Protein AF-A0A914DJD0-F1 (afdb_monomer_lite)

InterPro domains:
  IPR019425 7TM GPCR, serpentine receptor class t (Srt) [PF10321] (18-66)

Sequence (92 aa):
MSNATLPSAIDLAKTSSYVVLCIFQLVPYLVILWILYREKKTYGAPVYKIIFHLGITDIIQLIFHCSALPLTIWTVSKKSWIVKVCTNFFYF

Organism: NCBI:txid290746

Foldseek 3Di:
DDDLPDPPPVNVVVLVVLVVVLVVVLVVLVVVLVVLVVPPVNVVDVVSVVVNVVSVVVNVVSVCVNVVVVVVVVVVSPPPVVVVVVVVVVVD

Radius of gyration: 21.1 Å; chains: 1; bounding box: 45×28×64 Å

pLDDT: mean 70.24, std 14.31, range [33.56, 88.56]

Structure (mmCIF, N/CA/C/O backbone):
data_AF-A0A914DJD0-F1
#
_entry.id   AF-A0A914DJD0-F1
#
loop_
_atom_site.group_PDB
_atom_site.id
_atom_site.type_symbol
_atom_site.label_atom_id
_atom_site.label_alt_id
_atom_site.label_comp_id
_atom_site.label_asym_id
_atom_site.label_entity_id
_atom_site.label_seq_id
_atom_site.pdbx_PDB_ins_code
_atom_site.Cartn_x
_atom_site.Cartn_y
_atom_site.Cartn_z
_atom_site.occupancy
_atom_site.B_iso_or_equiv
_atom_site.auth_seq_id
_atom_site.auth_comp_id
_atom_site.auth_asym_id
_atom_site.auth_atom_id
_atom_site.pdbx_PDB_model_num
ATOM 1 N N . MET A 1 1 ? 25.907 -11.427 -30.420 1.00 33.56 1 MET A N 1
ATOM 2 C CA . MET A 1 1 ? 26.257 -10.354 -29.465 1.00 33.56 1 MET A CA 1
ATOM 3 C C . MET A 1 1 ? 24.972 -9.670 -29.026 1.00 33.56 1 MET A C 1
ATOM 5 O O . MET A 1 1 ? 24.086 -9.486 -29.848 1.00 33.56 1 MET A O 1
ATOM 9 N N . SER A 1 2 ? 24.822 -9.462 -27.721 1.00 40.25 2 SER A N 1
ATOM 10 C CA . SER A 1 2 ? 23.593 -9.082 -27.021 1.00 40.25 2 SER A CA 1
ATOM 11 C C . SER A 1 2 ? 23.266 -7.595 -27.162 1.00 40.25 2 SER A C 1
ATOM 13 O O . SER A 1 2 ? 23.997 -6.776 -26.614 1.00 40.25 2 SER A O 1
ATOM 15 N N . ASN A 1 3 ? 22.129 -7.257 -27.770 1.00 36.62 3 ASN A N 1
ATOM 16 C CA . ASN A 1 3 ? 21.504 -5.954 -27.555 1.00 36.62 3 ASN A CA 1
ATOM 17 C C . ASN A 1 3 ? 20.336 -6.147 -26.594 1.00 36.62 3 ASN A C 1
ATOM 19 O O . ASN A 1 3 ? 19.219 -6.460 -26.997 1.00 36.62 3 ASN A O 1
ATOM 23 N N . ALA A 1 4 ? 20.630 -6.002 -25.301 1.00 46.75 4 ALA A N 1
ATOM 24 C CA . ALA A 1 4 ? 19.610 -5.663 -24.327 1.00 46.75 4 ALA A CA 1
ATOM 25 C C . ALA A 1 4 ? 19.043 -4.303 -24.754 1.00 46.75 4 ALA A C 1
ATOM 27 O O . ALA A 1 4 ? 19.710 -3.279 -24.619 1.00 46.75 4 ALA A O 1
ATOM 28 N N . THR A 1 5 ? 17.860 -4.299 -25.365 1.00 50.09 5 THR A N 1
ATOM 29 C CA . THR A 1 5 ? 17.131 -3.071 -25.677 1.00 50.09 5 THR A CA 1
ATOM 30 C C . THR A 1 5 ? 16.841 -2.356 -24.367 1.00 50.09 5 THR A C 1
ATOM 32 O O . THR A 1 5 ? 16.035 -2.816 -23.559 1.00 50.09 5 THR A O 1
ATOM 35 N N . LEU A 1 6 ? 17.564 -1.258 -24.153 1.00 51.34 6 LEU A N 1
ATOM 36 C CA . LEU A 1 6 ? 17.322 -0.276 -23.108 1.00 51.34 6 LEU A CA 1
ATOM 37 C C . LEU A 1 6 ? 15.815 0.058 -23.096 1.00 51.34 6 LEU A C 1
ATOM 39 O O . LEU A 1 6 ? 15.271 0.311 -24.176 1.00 51.34 6 LEU A O 1
ATOM 43 N N . PRO A 1 7 ? 15.123 0.036 -21.940 1.00 57.66 7 PRO A N 1
ATOM 44 C CA . PRO A 1 7 ? 13.728 0.458 -21.886 1.00 57.66 7 PRO A CA 1
ATOM 45 C C . PRO A 1 7 ? 13.630 1.875 -22.451 1.00 57.66 7 PRO A C 1
ATOM 47 O O . PRO A 1 7 ? 14.464 2.731 -22.138 1.00 57.66 7 PRO A O 1
ATOM 50 N N . SER A 1 8 ? 12.649 2.114 -23.322 1.00 64.56 8 SER A N 1
ATOM 51 C CA . SER A 1 8 ? 12.476 3.439 -23.909 1.00 64.56 8 SER A CA 1
ATOM 52 C C . SER A 1 8 ? 12.245 4.455 -22.781 1.00 64.56 8 SER A C 1
ATOM 54 O O . SER A 1 8 ? 11.662 4.119 -21.748 1.00 64.56 8 SER A O 1
ATOM 56 N N . ALA A 1 9 ? 12.689 5.706 -22.940 1.00 65.56 9 ALA A N 1
ATOM 57 C CA . ALA A 1 9 ? 12.504 6.742 -21.910 1.00 65.56 9 ALA A CA 1
ATOM 58 C C . ALA A 1 9 ? 11.026 6.895 -21.477 1.00 65.56 9 ALA A C 1
ATOM 60 O O . ALA A 1 9 ? 10.731 7.269 -20.343 1.00 65.56 9 ALA A O 1
ATOM 61 N N . ILE A 1 10 ? 10.100 6.530 -22.369 1.00 65.81 10 ILE A N 1
ATOM 62 C CA . ILE A 1 10 ? 8.652 6.495 -22.151 1.00 65.81 10 ILE A CA 1
ATOM 63 C C . ILE A 1 10 ? 8.258 5.399 -21.146 1.00 65.81 10 ILE A C 1
ATOM 65 O O . ILE A 1 10 ? 7.421 5.642 -20.278 1.00 65.81 10 ILE A O 1
ATOM 69 N N . ASP A 1 11 ? 8.863 4.213 -21.220 1.00 66.81 11 ASP A N 1
ATOM 70 C CA . ASP A 1 11 ? 8.586 3.100 -20.300 1.00 66.81 11 ASP A CA 1
ATOM 71 C C . ASP A 1 11 ? 9.113 3.392 -18.892 1.00 66.81 11 ASP A C 1
ATOM 73 O O . ASP A 1 11 ? 8.457 3.078 -17.893 1.00 66.81 11 ASP A O 1
ATOM 77 N N . LEU A 1 12 ? 10.264 4.065 -18.806 1.00 69.25 12 LEU A N 1
ATOM 78 C CA . LEU A 1 12 ? 10.825 4.516 -17.534 1.00 69.25 12 LEU A CA 1
ATOM 79 C C . LEU A 1 12 ? 9.936 5.585 -16.880 1.00 69.25 12 LEU A C 1
ATOM 81 O O . LEU A 1 12 ? 9.625 5.482 -15.692 1.00 69.25 12 LEU A O 1
ATOM 85 N N . ALA A 1 13 ? 9.469 6.566 -17.660 1.00 71.31 13 ALA A N 1
ATOM 86 C CA . ALA A 1 13 ? 8.562 7.603 -17.175 1.00 71.31 13 ALA A CA 1
ATOM 87 C C 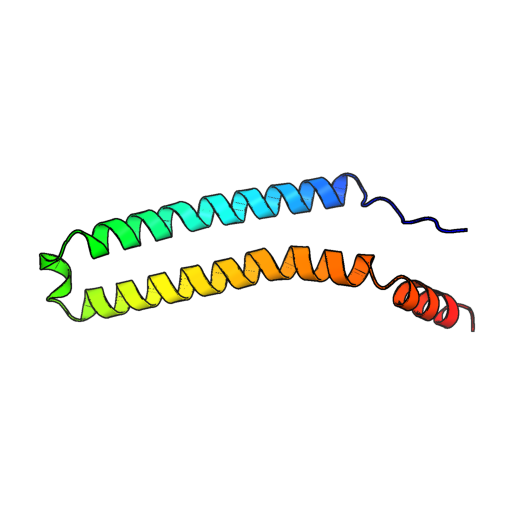. ALA A 1 13 ? 7.241 7.003 -16.669 1.00 71.31 13 ALA A C 1
ATOM 89 O O . ALA A 1 13 ? 6.857 7.268 -15.530 1.00 71.31 13 ALA A O 1
ATOM 90 N N . LYS A 1 14 ? 6.608 6.109 -17.444 1.00 73.88 14 LYS A N 1
ATOM 91 C CA . LYS A 1 14 ? 5.381 5.398 -17.037 1.00 73.88 14 LYS A CA 1
ATOM 92 C C . LYS A 1 14 ? 5.567 4.608 -15.742 1.00 73.88 14 LYS A C 1
ATOM 94 O O . LYS A 1 14 ? 4.715 4.667 -14.858 1.00 73.88 14 LYS A O 1
ATOM 99 N N . THR A 1 15 ? 6.695 3.911 -15.611 1.00 72.00 15 THR A N 1
ATOM 100 C CA . THR A 1 15 ? 7.020 3.141 -14.402 1.00 72.00 15 THR A CA 1
ATOM 101 C C . THR A 1 15 ? 7.203 4.062 -13.194 1.00 72.00 15 THR A C 1
ATOM 103 O O . THR A 1 15 ? 6.646 3.790 -12.132 1.00 72.00 15 THR A O 1
ATOM 106 N N . SER A 1 16 ? 7.907 5.189 -13.352 1.00 75.19 16 SER A N 1
ATOM 107 C CA . SER A 1 16 ? 8.088 6.164 -12.268 1.00 75.19 16 SER A CA 1
ATOM 108 C C . SER A 1 16 ? 6.767 6.802 -11.823 1.00 75.19 16 SER A C 1
ATOM 110 O O . SER A 1 16 ? 6.499 6.882 -10.624 1.00 75.19 16 SER A O 1
ATOM 112 N N . SER A 1 17 ? 5.898 7.178 -12.769 1.00 79.88 17 SER A N 1
A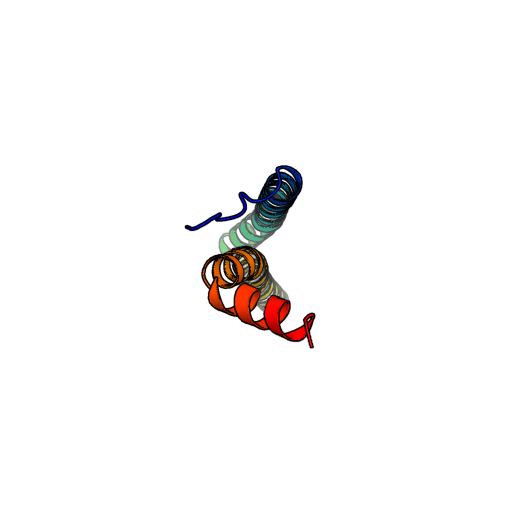TOM 113 C CA . SER A 1 17 ? 4.586 7.759 -12.470 1.00 79.88 17 SER A CA 1
ATOM 114 C C . SER A 1 17 ? 3.696 6.771 -11.717 1.00 79.88 17 SER A C 1
ATOM 116 O O . SER A 1 17 ? 3.012 7.156 -10.772 1.00 79.88 17 SER A O 1
ATOM 118 N N . TYR A 1 18 ? 3.742 5.490 -12.087 1.00 79.06 18 TYR A N 1
ATOM 119 C CA . TYR A 1 18 ? 2.980 4.441 -11.414 1.00 79.06 18 TYR A CA 1
ATOM 120 C C . TYR A 1 18 ? 3.420 4.237 -9.955 1.00 79.06 18 TYR A C 1
ATOM 122 O O . TYR A 1 18 ? 2.577 4.140 -9.066 1.00 79.06 18 TYR A O 1
ATOM 130 N N . VAL A 1 19 ? 4.730 4.257 -9.681 1.00 77.69 19 VAL A N 1
ATOM 131 C CA . VAL A 1 19 ? 5.260 4.159 -8.308 1.00 77.69 19 VAL A CA 1
ATOM 132 C C . VAL A 1 19 ? 4.814 5.347 -7.449 1.00 77.69 19 VAL A C 1
ATOM 134 O O . VAL A 1 19 ? 4.416 5.155 -6.300 1.00 77.69 19 VAL A O 1
ATOM 137 N N . VAL A 1 20 ? 4.819 6.564 -8.001 1.00 82.88 20 VAL A N 1
ATOM 138 C CA . VAL A 1 20 ? 4.352 7.764 -7.284 1.00 82.88 20 VAL A CA 1
ATOM 139 C C . VAL A 1 20 ? 2.865 7.657 -6.935 1.00 82.88 20 VAL A C 1
ATOM 141 O O . VAL A 1 20 ? 2.490 7.939 -5.797 1.00 82.88 20 VAL A O 1
ATOM 144 N N . LEU A 1 21 ? 2.029 7.190 -7.870 1.00 83.44 21 LEU A N 1
ATOM 145 C CA . LEU A 1 21 ? 0.601 6.959 -7.620 1.00 83.44 21 LEU A CA 1
ATOM 146 C C . LEU A 1 21 ? 0.375 5.898 -6.535 1.00 83.44 21 LEU A C 1
ATOM 148 O O . LEU A 1 21 ? -0.434 6.110 -5.635 1.00 83.44 21 LEU A O 1
ATOM 152 N N . CYS A 1 22 ? 1.134 4.800 -6.566 1.00 81.00 22 CYS A N 1
ATOM 153 C CA . CYS A 1 22 ? 1.092 3.761 -5.536 1.00 81.00 22 CYS A CA 1
ATOM 154 C C . CYS A 1 22 ? 1.399 4.311 -4.134 1.00 81.00 22 CYS A C 1
ATOM 156 O O . CYS A 1 22 ? 0.674 4.019 -3.184 1.00 81.00 22 CYS A O 1
ATOM 158 N N . ILE A 1 23 ? 2.450 5.128 -3.998 1.00 80.12 23 ILE A N 1
ATOM 159 C CA . ILE A 1 23 ? 2.833 5.731 -2.712 1.00 80.12 23 ILE A CA 1
ATOM 160 C C . ILE A 1 23 ? 1.761 6.715 -2.242 1.00 80.12 23 ILE A C 1
ATOM 162 O O . ILE A 1 23 ? 1.351 6.662 -1.083 1.00 80.12 23 ILE A O 1
ATOM 166 N N . PHE A 1 24 ? 1.279 7.580 -3.138 1.00 85.94 24 PHE A N 1
ATOM 167 C CA . PHE A 1 24 ? 0.245 8.560 -2.813 1.00 85.94 24 PHE A CA 1
ATOM 168 C C . PHE A 1 24 ? -1.042 7.888 -2.322 1.00 85.94 24 PHE A C 1
ATOM 170 O O . PHE A 1 24 ? -1.643 8.355 -1.357 1.00 85.94 24 PHE A O 1
ATOM 177 N N . GLN A 1 25 ? -1.423 6.761 -2.929 1.00 81.75 25 GLN A N 1
ATOM 178 C CA . GLN A 1 25 ? -2.590 5.991 -2.511 1.00 81.75 25 GLN A CA 1
ATOM 179 C C . GLN A 1 25 ? -2.368 5.280 -1.164 1.00 81.75 25 GLN A C 1
ATOM 181 O O . GLN A 1 25 ? -3.301 5.188 -0.378 1.00 81.75 25 GLN A O 1
ATOM 186 N N . LEU A 1 26 ? -1.152 4.809 -0.857 1.00 83.31 26 LEU A N 1
ATOM 187 C CA . LEU A 1 26 ? -0.845 4.046 0.366 1.00 83.31 26 LEU A CA 1
ATOM 188 C C . LEU A 1 26 ? -0.893 4.903 1.648 1.00 83.31 26 LEU A C 1
ATOM 190 O O . LEU A 1 26 ? -1.353 4.441 2.694 1.00 83.31 26 LEU A O 1
ATOM 194 N N . VAL A 1 27 ? -0.423 6.153 1.577 1.00 84.12 27 VAL A N 1
ATOM 195 C CA . VAL A 1 27 ? -0.336 7.077 2.725 1.00 84.12 27 VAL A CA 1
ATOM 196 C C . VAL A 1 27 ? -1.679 7.294 3.447 1.00 84.12 27 VAL A C 1
ATOM 198 O O . VAL A 1 27 ? -1.712 7.10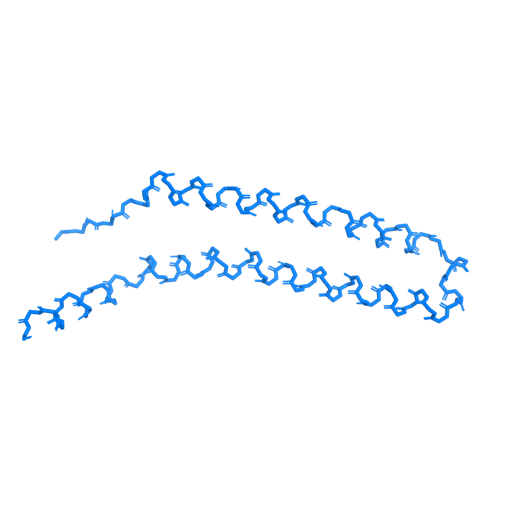4 4.665 1.00 84.12 27 VAL A O 1
ATOM 201 N N . PRO A 1 28 ? -2.795 7.651 2.777 1.00 84.88 28 PRO A N 1
ATOM 202 C CA . PRO A 1 28 ? -4.070 7.867 3.460 1.00 84.88 28 PRO A CA 1
ATOM 203 C C . PRO A 1 28 ? -4.595 6.597 4.138 1.00 84.88 28 PRO A C 1
ATOM 205 O O . PRO A 1 28 ? -5.113 6.685 5.251 1.00 84.88 28 PRO A O 1
ATOM 208 N N . TYR A 1 29 ? -4.399 5.414 3.542 1.00 82.12 29 TYR A N 1
ATOM 209 C CA . TYR A 1 29 ? -4.787 4.150 4.177 1.00 82.12 29 TYR A CA 1
ATOM 210 C C . TYR A 1 29 ? -4.003 3.891 5.465 1.00 82.12 29 TYR A C 1
ATOM 212 O O . TYR A 1 29 ? -4.600 3.518 6.474 1.00 82.12 29 TYR A O 1
ATOM 220 N N . LEU A 1 30 ? -2.690 4.145 5.473 1.00 84.38 30 LEU A N 1
ATOM 221 C CA . LEU A 1 30 ? -1.867 4.010 6.679 1.00 84.38 30 LEU A CA 1
ATOM 222 C C . LEU A 1 30 ? -2.276 5.003 7.774 1.00 84.38 30 LEU A C 1
ATOM 224 O O . LEU A 1 30 ? -2.318 4.632 8.946 1.00 84.38 30 LEU A O 1
ATOM 228 N N . VAL A 1 31 ? -2.619 6.242 7.404 1.00 86.38 31 VAL A N 1
ATOM 229 C CA . VAL A 1 31 ? -3.095 7.263 8.352 1.00 86.38 31 VAL A CA 1
ATOM 230 C C . VAL A 1 31 ? -4.435 6.858 8.969 1.00 86.38 31 VAL A C 1
ATOM 232 O O . VAL A 1 31 ? -4.582 6.908 10.190 1.00 86.38 31 VAL A O 1
ATOM 235 N N . ILE A 1 32 ? -5.393 6.399 8.159 1.00 83.44 32 ILE A N 1
ATOM 236 C CA . ILE A 1 32 ? -6.700 5.925 8.642 1.00 83.44 32 ILE A CA 1
ATOM 237 C C . ILE A 1 32 ? -6.521 4.715 9.567 1.00 83.44 32 ILE A C 1
ATOM 239 O O . ILE A 1 32 ? -7.108 4.674 10.650 1.00 83.44 32 ILE A O 1
ATOM 243 N N . LEU A 1 33 ? -5.663 3.765 9.183 1.00 82.88 33 LEU A N 1
ATOM 244 C CA . LEU A 1 33 ? -5.362 2.581 9.984 1.00 82.88 33 LEU A CA 1
ATOM 245 C C . LEU A 1 33 ? -4.719 2.955 11.327 1.00 82.88 33 LEU A C 1
ATOM 247 O O . LEU A 1 33 ? -5.086 2.400 12.362 1.00 82.88 33 LEU A O 1
ATOM 251 N N . TRP A 1 34 ? -3.802 3.927 11.326 1.00 84.38 34 TRP A N 1
ATOM 252 C CA . TRP A 1 34 ? -3.160 4.441 12.536 1.00 84.38 34 TRP A CA 1
ATOM 253 C C . TRP A 1 34 ? -4.162 5.117 13.475 1.00 84.38 34 TRP A C 1
ATOM 255 O O . TRP A 1 34 ? -4.137 4.874 14.683 1.00 84.38 34 TRP A O 1
ATOM 265 N N . ILE A 1 35 ? -5.044 5.966 12.938 1.00 83.75 35 ILE A N 1
ATOM 266 C CA . ILE A 1 35 ? -6.075 6.661 13.722 1.00 83.75 35 ILE A CA 1
ATOM 267 C C . ILE A 1 35 ? -7.019 5.640 14.360 1.00 83.75 35 ILE A C 1
ATOM 269 O O . ILE A 1 35 ? -7.225 5.681 15.575 1.00 83.75 35 ILE A O 1
ATOM 273 N N . LEU A 1 36 ? -7.508 4.679 13.567 1.00 76.25 36 LEU A N 1
ATOM 274 C CA . LEU A 1 36 ? -8.347 3.583 14.051 1.00 76.25 36 LEU A CA 1
ATOM 275 C C . LEU A 1 36 ? -7.637 2.791 15.153 1.00 76.25 36 LEU A C 1
ATOM 277 O O . LEU A 1 36 ? -8.223 2.575 16.209 1.00 76.25 36 LEU A O 1
ATOM 281 N N . TYR A 1 37 ? -6.367 2.420 14.947 1.00 77.94 37 TYR A N 1
ATOM 282 C CA . TYR A 1 37 ? -5.562 1.675 15.921 1.00 77.94 37 TYR A CA 1
ATOM 283 C C . TYR A 1 37 ? -5.368 2.425 17.246 1.00 77.94 37 TYR A C 1
ATOM 285 O O . TYR A 1 37 ? -5.433 1.828 18.325 1.00 77.94 37 TYR A O 1
ATOM 293 N N . ARG A 1 38 ? -5.129 3.740 17.182 1.00 82.00 38 ARG A N 1
ATOM 294 C CA . ARG A 1 38 ? -4.877 4.570 18.366 1.00 82.00 38 ARG A CA 1
ATOM 295 C C . ARG A 1 38 ? -6.143 4.785 19.195 1.00 82.00 38 ARG A C 1
ATOM 297 O O . ARG A 1 38 ? -6.070 4.815 20.427 1.00 82.00 38 ARG A O 1
ATOM 304 N N . GLU A 1 39 ? -7.302 4.904 18.557 1.00 76.94 39 GLU A N 1
ATOM 305 C CA . GLU A 1 39 ? -8.569 5.082 19.261 1.00 76.94 39 GLU A CA 1
ATOM 306 C C . GLU A 1 39 ? -9.200 3.750 19.696 1.00 76.94 39 GLU A C 1
ATOM 308 O O . GLU A 1 39 ? -10.163 3.240 19.123 1.00 76.94 39 GLU A O 1
ATOM 313 N N . LYS A 1 40 ? -8.711 3.207 20.818 1.00 61.56 40 LYS A N 1
ATOM 314 C CA . LYS A 1 40 ? -9.282 2.002 21.454 1.00 61.56 40 LYS A CA 1
ATOM 315 C C . LYS A 1 40 ? -10.772 2.116 21.814 1.00 61.56 40 LYS A C 1
ATOM 317 O O . LYS A 1 40 ? -11.438 1.089 21.908 1.00 61.56 40 LYS A O 1
ATOM 322 N N . LYS A 1 41 ? -11.309 3.328 22.020 1.00 63.88 41 LYS A N 1
ATOM 323 C CA . LYS A 1 41 ? -12.746 3.539 22.298 1.00 63.88 41 LYS A CA 1
ATOM 324 C C . LYS A 1 41 ? -13.631 3.210 21.091 1.00 63.88 41 LYS A C 1
ATOM 326 O O . LYS A 1 41 ? -14.772 2.798 21.268 1.00 63.88 41 LYS A O 1
ATOM 331 N N . THR A 1 42 ? -13.086 3.328 19.889 1.00 60.72 42 THR A N 1
ATOM 332 C CA . THR A 1 42 ? -13.801 3.187 18.617 1.00 60.72 42 THR A CA 1
ATOM 333 C C . THR A 1 42 ? -13.855 1.714 18.172 1.00 60.72 42 THR A C 1
ATOM 335 O O . THR A 1 42 ? -14.811 1.281 17.532 1.00 60.72 42 THR A O 1
ATOM 338 N N . TYR A 1 43 ? -12.913 0.889 18.651 1.00 59.34 43 TYR A N 1
ATOM 339 C CA . TYR A 1 43 ? -12.884 -0.574 18.474 1.00 59.34 43 TYR A CA 1
ATOM 340 C C . TYR A 1 43 ? -14.010 -1.349 19.168 1.00 59.34 43 TYR A C 1
ATOM 342 O O . TYR A 1 43 ? -14.210 -2.526 18.863 1.00 59.34 43 TYR A O 1
ATOM 350 N N . GLY A 1 44 ? -14.727 -0.730 20.111 1.00 67.44 44 GLY A N 1
ATOM 351 C CA . GLY A 1 44 ? -15.846 -1.378 20.798 1.00 67.44 44 GLY A CA 1
ATOM 352 C C . GLY A 1 44 ? -17.040 -1.645 19.877 1.00 67.44 44 GLY A C 1
ATOM 353 O O . GLY A 1 44 ? -17.832 -2.545 20.145 1.00 67.44 44 GLY A O 1
ATOM 354 N N . ALA A 1 45 ? -17.156 -0.900 18.774 1.00 78.12 45 ALA A N 1
ATOM 355 C CA . ALA A 1 45 ? -18.233 -1.070 17.812 1.00 78.12 45 ALA A CA 1
ATOM 356 C C . ALA A 1 45 ? -17.823 -2.042 16.681 1.00 78.12 45 ALA A C 1
ATOM 358 O O . ALA A 1 45 ? -16.790 -1.846 16.033 1.00 78.12 45 ALA A O 1
ATOM 359 N N . PRO A 1 46 ? -18.643 -3.069 16.380 1.00 79.06 46 PRO A N 1
ATOM 360 C CA . PRO A 1 46 ? -18.315 -4.108 15.397 1.00 79.06 46 PRO A CA 1
ATOM 361 C C . PRO A 1 46 ? -18.088 -3.554 13.983 1.00 79.06 46 PRO A C 1
ATOM 363 O O . PRO A 1 46 ? -17.280 -4.093 13.230 1.00 79.06 46 PRO A O 1
ATOM 366 N N . VAL A 1 47 ? -18.734 -2.434 13.648 1.00 80.94 47 VAL A N 1
ATOM 367 C CA . VAL A 1 47 ? -18.585 -1.734 12.363 1.00 80.94 47 VAL A CA 1
ATOM 368 C C . VAL A 1 47 ? -17.138 -1.290 12.124 1.00 80.94 47 VAL A C 1
ATOM 370 O O . VAL A 1 47 ? -16.599 -1.501 11.041 1.00 80.94 47 VAL A O 1
ATOM 373 N N . TYR A 1 48 ? -16.460 -0.757 13.143 1.00 77.25 48 TYR A N 1
ATOM 374 C CA . TYR A 1 48 ? -15.074 -0.300 13.007 1.00 77.25 48 TYR A CA 1
ATOM 375 C C . TYR A 1 48 ? -14.091 -1.450 12.815 1.00 77.25 48 TYR A C 1
ATOM 377 O O . TYR A 1 48 ? -13.091 -1.298 12.118 1.00 77.25 48 TYR A O 1
ATOM 385 N N . LYS A 1 49 ? -14.398 -2.627 13.369 1.00 79.19 49 LYS A N 1
ATOM 386 C CA . LYS A 1 49 ? -13.595 -3.836 13.170 1.00 79.19 49 LYS A CA 1
ATOM 387 C C . LYS A 1 49 ? -13.656 -4.319 11.716 1.00 79.19 49 LYS A C 1
ATOM 389 O O . LYS A 1 49 ? -12.633 -4.719 11.166 1.00 79.19 49 LYS A O 1
ATOM 394 N N . ILE A 1 50 ? -14.831 -4.219 11.085 1.00 85.56 50 ILE A N 1
ATOM 395 C CA . ILE A 1 50 ? -15.023 -4.532 9.660 1.00 85.56 50 ILE A CA 1
ATOM 396 C C . ILE A 1 50 ? -14.264 -3.527 8.791 1.00 85.56 50 ILE A C 1
ATOM 398 O O . ILE A 1 50 ? -13.496 -3.942 7.929 1.00 85.56 50 ILE A O 1
ATOM 402 N N . ILE A 1 51 ? -14.414 -2.224 9.055 1.00 84.12 51 ILE A N 1
ATOM 403 C CA . ILE A 1 51 ? -13.711 -1.162 8.311 1.00 84.12 51 ILE A CA 1
ATOM 404 C C . ILE A 1 51 ? -12.189 -1.329 8.427 1.00 84.12 51 ILE A C 1
ATOM 406 O O . ILE A 1 51 ? -11.472 -1.192 7.440 1.00 84.12 51 ILE A O 1
ATOM 410 N N . PHE A 1 52 ? -11.692 -1.685 9.613 1.00 83.44 52 PHE A N 1
ATOM 411 C CA . PHE A 1 52 ? -10.273 -1.939 9.839 1.00 83.44 52 PHE A CA 1
ATOM 412 C C . PHE A 1 52 ? -9.755 -3.137 9.029 1.00 83.44 52 PHE A C 1
ATOM 414 O O . PHE A 1 52 ? -8.703 -3.047 8.401 1.00 83.44 52 PHE A O 1
ATOM 421 N N . HIS A 1 53 ? -10.491 -4.253 8.999 1.00 85.81 53 HIS A N 1
ATOM 422 C CA . HIS A 1 53 ? -10.122 -5.399 8.162 1.00 85.81 53 HIS A CA 1
ATOM 423 C C . HIS A 1 53 ? -10.207 -5.087 6.667 1.00 85.81 53 HIS A C 1
ATOM 425 O O . HIS A 1 53 ? -9.309 -5.484 5.926 1.00 85.81 53 HIS A O 1
ATOM 431 N N . LEU A 1 54 ? -11.219 -4.334 6.232 1.00 87.31 54 LEU A N 1
ATOM 432 C CA . LEU A 1 54 ? -11.332 -3.879 4.848 1.00 87.31 54 LEU A CA 1
ATOM 433 C C . LEU A 1 54 ? -10.099 -3.052 4.448 1.00 87.31 54 LEU A C 1
ATOM 435 O O . LEU A 1 54 ? -9.447 -3.364 3.458 1.00 87.31 54 LEU A O 1
ATOM 439 N N . GLY A 1 55 ? -9.702 -2.091 5.290 1.00 86.00 55 GLY A N 1
ATOM 440 C CA . GLY A 1 55 ? -8.522 -1.254 5.059 1.00 86.00 55 GLY A CA 1
ATOM 441 C C . GLY A 1 55 ? -7.209 -2.040 5.000 1.00 86.00 55 GLY A C 1
ATOM 442 O O . GLY A 1 55 ? -6.360 -1.750 4.163 1.00 86.00 55 GLY A O 1
ATOM 443 N N . ILE A 1 56 ? -7.037 -3.072 5.836 1.00 86.25 56 ILE A N 1
ATOM 444 C CA . ILE A 1 56 ? -5.869 -3.968 5.739 1.00 86.25 56 ILE A CA 1
ATOM 445 C C . ILE A 1 56 ? -5.878 -4.732 4.413 1.00 86.25 56 ILE A C 1
ATOM 447 O O . ILE A 1 56 ? -4.836 -4.860 3.771 1.00 86.25 56 ILE A O 1
ATOM 451 N N . THR A 1 57 ? -7.041 -5.236 4.003 1.00 88.56 57 THR A N 1
ATOM 452 C CA . THR A 1 57 ? -7.176 -6.024 2.771 1.00 88.56 57 THR A CA 1
ATOM 453 C C . THR A 1 57 ? -6.862 -5.167 1.543 1.00 88.56 57 THR A C 1
ATOM 455 O O . THR A 1 57 ? -6.102 -5.606 0.681 1.00 88.56 57 THR A O 1
ATOM 458 N N . ASP A 1 58 ? -7.330 -3.916 1.523 1.00 85.88 58 ASP A N 1
ATOM 459 C CA . ASP A 1 58 ? -7.017 -2.934 0.478 1.00 85.88 58 ASP A CA 1
ATOM 460 C C . ASP A 1 58 ? -5.515 -2.618 0.411 1.00 85.88 58 ASP A C 1
ATOM 462 O O . ASP A 1 58 ? -4.937 -2.593 -0.677 1.00 85.88 58 ASP A O 1
ATOM 466 N N . ILE A 1 59 ? -4.849 -2.433 1.560 1.00 86.69 59 ILE A N 1
ATOM 467 C CA . ILE A 1 59 ? -3.392 -2.209 1.610 1.00 86.69 59 ILE A CA 1
ATOM 468 C C . ILE A 1 59 ? -2.644 -3.414 1.028 1.00 86.69 59 ILE A C 1
ATOM 470 O O . ILE A 1 59 ? -1.730 -3.242 0.221 1.00 86.69 59 ILE A O 1
ATOM 474 N N . ILE A 1 60 ? -3.029 -4.634 1.413 1.00 86.50 60 ILE A N 1
ATOM 475 C CA . ILE A 1 60 ? -2.411 -5.862 0.899 1.00 86.50 60 ILE A CA 1
ATOM 476 C C . ILE A 1 60 ? -2.610 -5.953 -0.618 1.00 86.50 60 ILE A C 1
ATOM 478 O O . ILE A 1 60 ? -1.642 -6.165 -1.352 1.00 86.50 60 ILE A O 1
ATOM 482 N N . GLN A 1 61 ? -3.834 -5.738 -1.103 1.00 86.69 61 GLN A N 1
ATOM 483 C CA . GLN A 1 61 ? -4.142 -5.756 -2.531 1.00 86.69 61 GLN A CA 1
ATOM 484 C C . GLN A 1 61 ? -3.332 -4.704 -3.301 1.00 86.69 61 GLN A C 1
ATOM 486 O O . GLN A 1 61 ? -2.787 -5.017 -4.362 1.00 86.69 61 GLN A O 1
ATOM 491 N N . LEU A 1 62 ? -3.190 -3.491 -2.759 1.00 83.31 62 LEU A N 1
ATOM 492 C CA . LEU A 1 62 ? -2.391 -2.421 -3.357 1.00 83.31 62 LEU A CA 1
ATOM 493 C C . LEU A 1 62 ? -0.904 -2.800 -3.434 1.00 83.31 62 LEU A C 1
ATOM 495 O O . LEU A 1 62 ? -0.282 -2.602 -4.474 1.00 83.31 62 LEU A O 1
ATOM 499 N N . ILE A 1 63 ? -0.340 -3.409 -2.385 1.00 82.75 63 ILE A N 1
ATOM 500 C CA . ILE A 1 63 ? 1.052 -3.894 -2.383 1.00 82.75 63 ILE A CA 1
ATOM 501 C C . ILE A 1 63 ? 1.263 -4.955 -3.470 1.00 82.75 63 ILE A C 1
ATOM 503 O O . ILE A 1 63 ? 2.249 -4.897 -4.214 1.00 82.75 63 ILE A O 1
ATOM 507 N N . PHE A 1 64 ? 0.338 -5.907 -3.605 1.00 83.12 64 PHE A N 1
ATOM 508 C CA . PHE A 1 64 ? 0.414 -6.922 -4.658 1.00 83.12 64 PHE A CA 1
ATOM 509 C C . PHE A 1 64 ? 0.280 -6.311 -6.056 1.00 83.12 64 PHE A C 1
ATOM 511 O O . PHE A 1 64 ? 1.063 -6.649 -6.941 1.00 83.12 64 PHE A O 1
ATOM 518 N N . HIS A 1 65 ? -0.632 -5.360 -6.255 1.00 80.62 65 HIS A N 1
ATOM 519 C CA . HIS A 1 65 ? -0.783 -4.678 -7.542 1.00 80.62 65 HIS A CA 1
ATOM 520 C C . HIS A 1 65 ? 0.457 -3.860 -7.920 1.00 80.62 65 HIS A C 1
ATOM 522 O O . HIS A 1 65 ? 0.946 -3.956 -9.048 1.00 80.62 65 HIS A O 1
ATO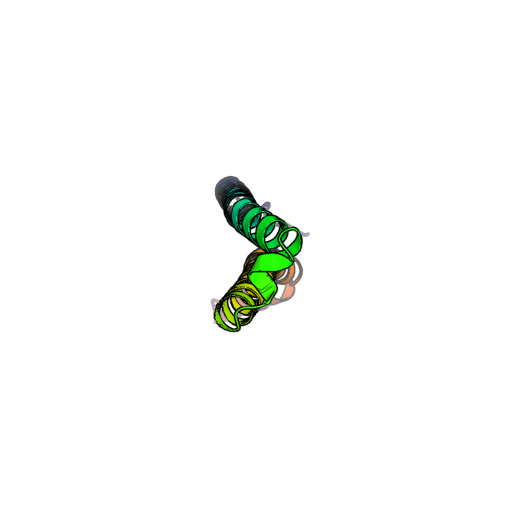M 528 N N . CYS A 1 66 ? 1.000 -3.103 -6.965 1.00 77.19 66 CYS A N 1
ATOM 529 C CA . CYS A 1 66 ? 2.165 -2.254 -7.184 1.00 77.19 66 CYS A CA 1
ATOM 530 C C . CYS A 1 66 ? 3.454 -3.061 -7.389 1.00 77.19 66 CYS A C 1
ATOM 532 O O . CYS A 1 66 ? 4.341 -2.612 -8.111 1.00 77.19 66 CYS A O 1
ATOM 534 N N . SER A 1 67 ? 3.564 -4.257 -6.801 1.00 74.38 67 SER A N 1
ATOM 535 C CA . SER A 1 67 ? 4.719 -5.147 -6.994 1.00 74.38 67 SER A CA 1
ATOM 536 C C . SER A 1 67 ? 4.614 -6.019 -8.250 1.00 74.38 67 SER A C 1
ATOM 538 O O . SER A 1 67 ? 5.637 -6.293 -8.880 1.00 74.38 67 SER A O 1
ATOM 540 N N . ALA A 1 68 ? 3.405 -6.408 -8.670 1.00 72.50 68 ALA A N 1
ATOM 541 C CA . ALA A 1 68 ? 3.194 -7.275 -9.829 1.00 72.50 68 ALA A CA 1
ATOM 542 C C . ALA A 1 68 ? 3.692 -6.660 -11.147 1.00 72.50 68 ALA A C 1
ATOM 544 O O . ALA A 1 68 ? 4.284 -7.377 -11.954 1.00 72.50 68 ALA A O 1
ATOM 545 N N . LEU A 1 69 ? 3.502 -5.351 -11.356 1.00 65.69 69 LEU A N 1
ATOM 546 C CA . LEU A 1 69 ? 3.892 -4.641 -12.585 1.00 65.69 69 LEU A CA 1
ATOM 547 C C . LEU A 1 69 ? 5.422 -4.596 -12.813 1.00 65.69 69 LEU A C 1
ATOM 549 O O . LEU A 1 69 ? 5.889 -5.043 -13.864 1.00 65.69 69 LEU A O 1
ATOM 553 N N . PRO A 1 70 ? 6.247 -4.132 -11.851 1.00 65.19 70 PRO A N 1
ATOM 554 C CA . PRO A 1 70 ? 7.700 -4.172 -12.003 1.00 65.19 70 PRO A CA 1
ATOM 555 C C . PRO A 1 70 ? 8.241 -5.609 -12.064 1.00 65.19 70 PRO A C 1
ATOM 557 O O . PRO A 1 70 ? 9.194 -5.861 -12.801 1.00 65.19 70 PRO A O 1
ATOM 560 N N . LEU A 1 71 ? 7.614 -6.573 -11.374 1.00 65.38 71 LEU A N 1
ATOM 561 C CA . LEU A 1 71 ? 7.975 -7.996 -11.471 1.00 65.38 71 LEU A CA 1
ATOM 562 C C . LEU A 1 71 ? 7.671 -8.593 -12.853 1.00 65.38 71 LEU A C 1
ATOM 564 O O . LEU A 1 71 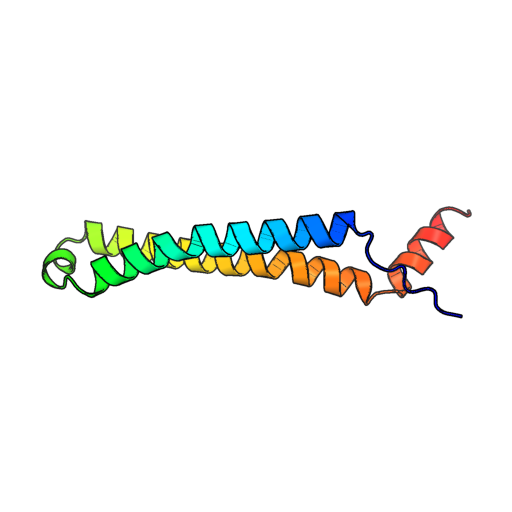? 8.476 -9.375 -13.366 1.00 65.38 71 LEU A O 1
ATOM 568 N N . THR A 1 72 ? 6.557 -8.222 -13.491 1.00 63.16 72 THR A N 1
ATOM 569 C CA . THR A 1 72 ? 6.249 -8.662 -14.865 1.00 63.16 72 THR A CA 1
ATOM 570 C C . THR A 1 72 ? 7.221 -8.059 -15.874 1.00 63.16 72 THR A C 1
ATOM 572 O O . THR A 1 72 ? 7.771 -8.785 -16.699 1.00 63.16 72 THR A O 1
ATOM 575 N N . ILE A 1 73 ? 7.534 -6.766 -15.767 1.00 63.16 73 ILE A N 1
ATOM 576 C CA . ILE A 1 73 ? 8.528 -6.119 -16.642 1.00 63.16 73 ILE A CA 1
ATOM 577 C C . ILE A 1 73 ? 9.916 -6.756 -16.455 1.00 63.16 73 ILE A C 1
ATOM 579 O O . ILE A 1 73 ? 10.598 -7.076 -17.432 1.00 63.16 73 ILE A O 1
ATOM 583 N N . TRP A 1 74 ? 10.321 -7.021 -15.210 1.00 61.50 74 TRP A N 1
ATOM 584 C CA . TRP A 1 74 ? 11.591 -7.682 -14.896 1.00 61.50 74 TRP A CA 1
ATOM 585 C C . TRP A 1 74 ? 11.670 -9.121 -15.428 1.00 61.50 74 TRP A C 1
ATOM 587 O O . TRP A 1 74 ? 12.696 -9.533 -15.976 1.00 61.50 74 TRP A O 1
ATOM 597 N N . THR A 1 75 ? 10.590 -9.896 -15.301 1.00 61.16 75 THR A N 1
ATOM 598 C CA . THR A 1 75 ? 10.543 -11.287 -15.787 1.00 61.16 75 THR A CA 1
ATOM 599 C C . THR A 1 75 ? 10.540 -11.377 -17.311 1.00 61.16 75 THR A C 1
ATOM 601 O O . THR A 1 75 ? 11.217 -12.252 -17.858 1.00 61.16 75 THR A O 1
ATOM 604 N N . VAL A 1 76 ? 9.863 -10.456 -18.005 1.00 59.75 76 VAL A N 1
ATOM 605 C CA . VAL A 1 76 ? 9.912 -10.350 -19.473 1.00 59.75 76 VAL A CA 1
ATOM 606 C C . VAL A 1 76 ? 11.305 -9.914 -19.943 1.00 59.75 76 VAL A C 1
ATOM 608 O O . VAL A 1 76 ? 11.846 -10.513 -20.871 1.00 59.75 76 VAL A O 1
ATOM 611 N N . SER A 1 77 ? 11.938 -8.956 -19.254 1.00 57.94 77 SER A N 1
ATOM 612 C CA . SER A 1 77 ? 13.289 -8.468 -19.580 1.00 57.94 77 SER A CA 1
ATOM 613 C C . SER A 1 77 ? 14.374 -9.548 -19.429 1.00 57.94 77 SER A C 1
ATOM 615 O O . SER A 1 77 ? 15.266 -9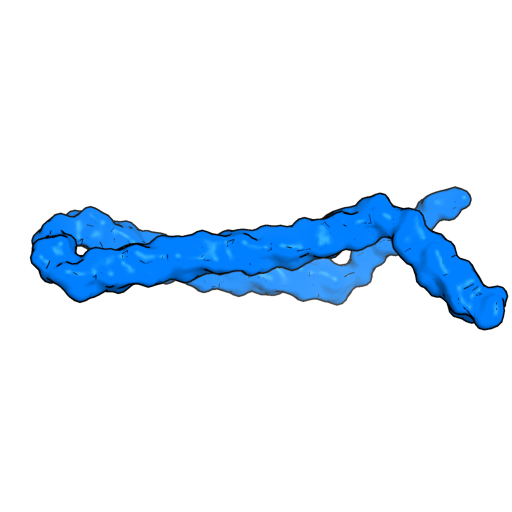.670 -20.270 1.00 57.94 77 SER A O 1
ATOM 617 N N . LYS A 1 78 ? 14.278 -10.411 -18.406 1.00 53.78 78 LYS A N 1
ATOM 618 C CA . LYS A 1 78 ? 15.250 -11.502 -18.203 1.00 53.78 78 LYS A CA 1
ATOM 619 C C . LYS A 1 78 ? 15.073 -12.698 -19.139 1.00 53.78 78 LYS A C 1
ATOM 621 O O . LYS A 1 78 ? 16.040 -13.425 -19.375 1.00 53.78 78 LYS A O 1
ATOM 626 N N . LYS A 1 79 ? 13.884 -12.931 -19.702 1.00 54.38 79 LYS A N 1
ATOM 627 C CA . LYS A 1 79 ? 13.653 -14.050 -20.632 1.00 54.38 79 LYS A CA 1
ATOM 628 C C . LYS A 1 79 ? 13.973 -13.657 -22.078 1.00 54.38 79 LYS A C 1
ATOM 630 O O . LYS A 1 79 ? 13.111 -13.684 -22.950 1.00 54.38 79 LYS A O 1
ATOM 635 N N . SER A 1 80 ? 15.255 -13.405 -22.357 1.00 52.19 80 SER A N 1
ATOM 636 C CA . SER A 1 80 ? 15.790 -13.201 -23.720 1.00 52.19 80 SER A CA 1
ATOM 637 C C . SER A 1 80 ? 15.425 -14.340 -24.701 1.00 52.19 80 SER A C 1
ATOM 639 O O . SER A 1 80 ? 15.331 -14.124 -25.908 1.00 52.19 80 SER A O 1
ATOM 641 N N . TRP A 1 81 ? 15.133 -15.545 -24.193 1.00 57.34 81 TRP A N 1
ATOM 642 C CA . TRP A 1 81 ? 14.622 -16.671 -24.986 1.00 57.34 81 TRP A CA 1
ATOM 643 C C . TRP A 1 81 ? 13.243 -16.392 -25.617 1.00 57.34 81 TRP A C 1
ATOM 645 O O . TRP A 1 81 ? 13.049 -16.740 -26.780 1.00 57.34 81 TRP A O 1
ATOM 655 N N . ILE A 1 82 ? 12.301 -15.749 -24.914 1.00 58.88 82 ILE A N 1
ATOM 656 C CA . ILE A 1 82 ? 10.928 -15.545 -25.424 1.00 58.88 82 ILE A CA 1
ATOM 657 C C . ILE A 1 82 ? 10.939 -14.651 -26.667 1.00 58.88 82 ILE A C 1
ATOM 659 O O . ILE A 1 82 ? 10.283 -14.967 -27.658 1.00 58.88 82 ILE A O 1
ATOM 663 N N . VAL A 1 83 ? 11.771 -13.606 -26.667 1.00 55.16 83 VAL A N 1
ATOM 664 C CA . VAL A 1 83 ? 11.969 -12.742 -27.841 1.00 55.16 83 VAL A CA 1
ATOM 665 C C . VAL A 1 83 ? 12.483 -13.551 -29.038 1.00 55.16 83 VAL A C 1
ATOM 667 O O . VAL A 1 83 ? 12.012 -13.350 -30.155 1.00 55.16 83 VAL A O 1
ATOM 670 N N . LYS A 1 84 ? 13.382 -14.519 -28.803 1.00 55.56 84 LYS A N 1
ATOM 671 C CA . LYS A 1 84 ? 13.951 -15.416 -29.826 1.00 55.56 84 LYS A CA 1
ATOM 672 C C . LYS A 1 84 ? 12.940 -16.399 -30.429 1.00 55.56 84 LYS A C 1
ATOM 674 O O . LYS A 1 84 ? 13.082 -16.764 -31.594 1.00 55.56 84 LYS A O 1
ATOM 679 N N . VAL A 1 85 ? 11.943 -16.833 -29.655 1.00 59.62 85 VAL A N 1
ATOM 680 C CA . VAL A 1 85 ? 10.871 -17.726 -30.136 1.00 59.62 85 VAL A CA 1
ATOM 681 C C . VAL A 1 85 ? 9.835 -16.939 -30.934 1.00 59.62 85 VAL A C 1
ATOM 683 O O . VAL A 1 85 ? 9.458 -17.367 -32.021 1.00 59.62 85 VAL A O 1
ATOM 686 N N . CYS A 1 86 ? 9.440 -15.752 -30.467 1.00 57.00 86 CYS A N 1
ATOM 687 C CA . CYS A 1 86 ? 8.470 -14.918 -31.179 1.00 57.00 86 CYS A CA 1
ATOM 688 C C . CYS A 1 86 ? 9.009 -14.353 -32.506 1.00 57.00 86 CYS A C 1
ATOM 690 O O . CYS A 1 86 ? 8.240 -14.224 -33.452 1.00 57.00 86 CYS A O 1
ATOM 692 N N . THR A 1 87 ? 10.314 -14.063 -32.618 1.00 53.75 87 THR A N 1
ATOM 693 C CA . THR A 1 87 ? 10.910 -13.656 -33.910 1.00 53.75 87 THR A CA 1
ATOM 694 C C . THR A 1 87 ? 11.073 -14.816 -34.890 1.00 53.75 87 THR A C 1
ATOM 696 O O . THR A 1 87 ? 10.919 -14.597 -36.084 1.00 53.75 87 THR A O 1
ATOM 699 N N . ASN A 1 88 ? 11.322 -16.047 -34.426 1.00 48.81 88 ASN A N 1
ATOM 700 C CA . ASN A 1 88 ? 11.386 -17.212 -35.321 1.00 48.81 88 ASN A CA 1
ATOM 701 C C . ASN A 1 88 ? 10.012 -17.637 -35.857 1.00 48.81 88 ASN A C 1
ATOM 703 O O . ASN A 1 88 ? 9.937 -18.163 -36.959 1.00 48.81 88 ASN A O 1
ATOM 707 N N . PHE A 1 89 ? 8.928 -17.396 -35.114 1.00 48.06 89 PHE A N 1
ATOM 708 C CA . PHE A 1 89 ? 7.577 -17.756 -35.562 1.00 48.06 89 PHE A CA 1
ATOM 709 C C . PHE A 1 89 ? 7.033 -16.827 -36.665 1.00 48.06 89 PHE A C 1
ATOM 711 O O . PHE A 1 89 ? 6.130 -17.212 -37.390 1.00 48.06 89 PHE A O 1
ATOM 718 N N . PHE A 1 90 ? 7.584 -15.616 -36.811 1.00 42.66 90 PHE A N 1
ATOM 719 C CA . PHE A 1 90 ? 7.197 -14.657 -37.858 1.00 42.66 90 PHE A CA 1
ATOM 720 C C . PHE A 1 90 ? 7.996 -14.801 -39.169 1.00 42.66 90 PHE A C 1
ATOM 722 O O . PHE A 1 90 ? 7.747 -14.054 -40.111 1.00 42.66 90 PHE A O 1
ATOM 729 N N . TYR A 1 91 ? 8.958 -15.730 -39.228 1.00 42.56 91 TYR A N 1
ATOM 730 C CA . TYR A 1 91 ? 9.804 -16.007 -40.400 1.00 42.56 91 TYR A CA 1
ATOM 731 C C . TYR A 1 91 ? 9.527 -17.391 -41.024 1.00 42.56 91 TYR A C 1
ATOM 733 O O . TYR A 1 91 ? 10.407 -17.961 -41.670 1.00 42.56 91 TYR A O 1
ATOM 741 N N . PHE A 1 92 ? 8.318 -17.925 -40.834 1.00 40.19 92 PHE A N 1
ATOM 742 C CA . PHE A 1 92 ? 7.813 -19.115 -41.523 1.00 40.19 92 PHE A CA 1
ATOM 743 C C . PHE A 1 92 ? 6.469 -18.821 -42.187 1.00 40.19 92 PHE A C 1
ATOM 745 O O . PHE A 1 92 ? 5.665 -18.090 -41.565 1.00 40.19 92 PHE A O 1
#

Secondary structure (DSSP, 8-state):
-----PPPHHHHHHHHHHHHHHHHHHHHHHHHHHHHHH-TTGGGSHHHHHHHHHHHHHHHHHHHHHHHHHHHHHHHHH-HHHHHHHHHHTT-